Protein AF-A0A256ZH31-F1 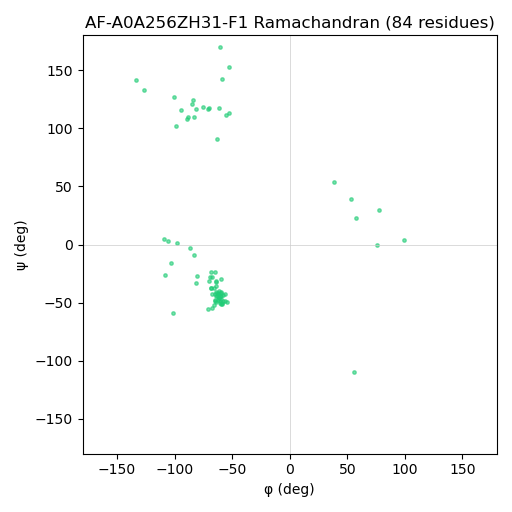(afdb_monomer)

Structure (mmCIF, N/CA/C/O backbone):
data_AF-A0A256ZH31-F1
#
_entry.id   AF-A0A256ZH31-F1
#
loop_
_atom_site.group_PDB
_atom_site.id
_atom_site.type_symbol
_atom_site.label_atom_id
_atom_site.label_alt_id
_atom_site.label_comp_id
_atom_site.label_asym_id
_atom_site.label_entity_id
_atom_site.label_seq_id
_atom_site.pdbx_PDB_ins_code
_atom_site.Cartn_x
_atom_site.Cartn_y
_atom_site.Cartn_z
_atom_site.occupancy
_atom_site.B_iso_or_equiv
_atom_site.auth_seq_id
_atom_site.auth_comp_id
_atom_site.auth_asym_id
_atom_site.auth_atom_id
_atom_site.pdbx_PDB_model_num
ATOM 1 N N . MET A 1 1 ? -5.170 -0.991 1.572 1.00 87.00 1 MET A N 1
ATOM 2 C CA . MET A 1 1 ? -6.650 -1.112 1.641 1.00 87.00 1 MET A CA 1
ATOM 3 C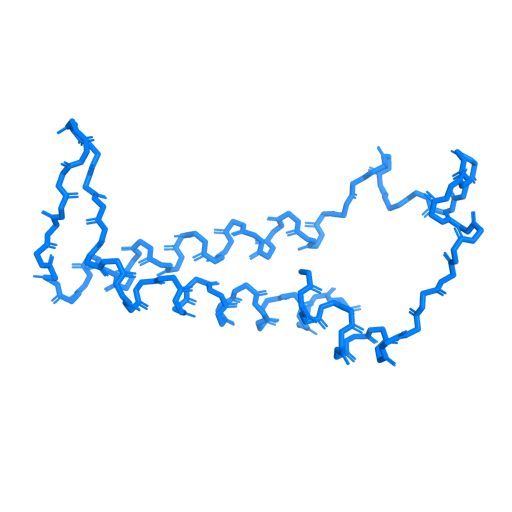 C . MET A 1 1 ? -7.115 -2.564 1.607 1.00 87.00 1 MET A C 1
ATOM 5 O O . MET A 1 1 ? -7.499 -3.061 2.652 1.00 87.00 1 MET A O 1
ATOM 9 N N . VAL A 1 2 ? -7.049 -3.263 0.463 1.00 92.12 2 VAL A N 1
ATOM 10 C CA . VAL A 1 2 ? -7.536 -4.659 0.329 1.00 92.12 2 VAL A CA 1
ATOM 11 C C . VAL A 1 2 ? -6.909 -5.585 1.374 1.00 92.12 2 VAL A C 1
ATOM 13 O O . VAL A 1 2 ? -7.608 -6.286 2.093 1.00 92.12 2 VAL A O 1
ATOM 16 N N . ILE A 1 3 ? -5.586 -5.528 1.487 1.00 93.88 3 ILE A N 1
ATOM 17 C CA . ILE A 1 3 ? -4.797 -6.370 2.388 1.00 93.88 3 ILE A CA 1
ATOM 18 C C . ILE A 1 3 ? -5.057 -6.030 3.856 1.00 93.88 3 ILE A C 1
ATOM 20 O O . ILE A 1 3 ? -5.251 -6.926 4.670 1.00 93.88 3 ILE A O 1
ATOM 24 N N . ASP A 1 4 ? -5.133 -4.737 4.175 1.00 92.31 4 ASP A N 1
ATOM 25 C CA . ASP A 1 4 ? -5.461 -4.267 5.521 1.00 92.31 4 ASP A CA 1
ATOM 26 C C . ASP A 1 4 ? -6.827 -4.800 5.976 1.00 92.31 4 ASP A C 1
ATOM 28 O O . ASP A 1 4 ? -6.947 -5.389 7.044 1.00 92.31 4 ASP A O 1
ATOM 32 N N . HIS A 1 5 ? -7.850 -4.676 5.130 1.00 93.62 5 HIS A N 1
ATOM 33 C CA . HIS A 1 5 ? -9.192 -5.120 5.479 1.00 93.62 5 HIS A CA 1
ATOM 34 C C . HIS A 1 5 ? -9.314 -6.647 5.531 1.00 93.62 5 HIS A C 1
ATOM 36 O O . HIS A 1 5 ? -9.727 -7.199 6.549 1.00 93.62 5 HIS A O 1
ATOM 42 N N . TRP A 1 6 ? -8.960 -7.342 4.449 1.00 95.19 6 TRP A N 1
ATOM 43 C CA . TRP A 1 6 ? -9.248 -8.771 4.309 1.00 95.19 6 TRP A CA 1
ATOM 44 C C . TRP A 1 6 ? -8.252 -9.671 5.034 1.00 95.19 6 TRP A C 1
ATOM 46 O O . TRP A 1 6 ? -8.648 -10.724 5.527 1.00 95.19 6 TRP A O 1
ATOM 56 N N . ILE A 1 7 ? -6.979 -9.273 5.122 1.00 93.56 7 ILE A N 1
ATOM 57 C CA . ILE A 1 7 ? -5.921 -10.117 5.691 1.00 93.56 7 ILE A CA 1
ATOM 58 C C . ILE A 1 7 ? -5.593 -9.679 7.116 1.00 93.56 7 ILE A C 1
ATOM 60 O O . ILE A 1 7 ? -5.761 -10.469 8.044 1.00 93.56 7 ILE A O 1
ATOM 64 N N . PHE A 1 8 ? -5.175 -8.425 7.308 1.00 89.75 8 PHE A N 1
ATOM 65 C CA . PHE A 1 8 ? -4.742 -7.936 8.621 1.00 89.75 8 PHE A CA 1
ATOM 66 C C . PHE A 1 8 ? -5.913 -7.872 9.614 1.00 89.75 8 PHE A C 1
ATOM 68 O O . PHE A 1 8 ? -5.895 -8.526 10.657 1.00 89.75 8 PHE A O 1
ATOM 75 N N . ARG A 1 9 ? -6.992 -7.172 9.249 1.00 90.50 9 ARG A N 1
ATOM 76 C CA . ARG A 1 9 ? -8.201 -7.041 10.080 1.00 90.50 9 ARG A CA 1
ATOM 77 C C . ARG A 1 9 ? -9.169 -8.218 9.957 1.00 90.50 9 ARG A C 1
ATOM 79 O O . ARG A 1 9 ? -10.124 -8.302 10.728 1.00 90.50 9 ARG A O 1
ATOM 86 N N . ARG A 1 10 ? -8.947 -9.134 9.007 1.00 92.94 10 ARG A N 1
ATOM 87 C CA . ARG A 1 10 ? -9.801 -10.315 8.756 1.00 92.94 10 ARG A CA 1
ATOM 88 C C . ARG A 1 10 ? -11.282 -9.961 8.559 1.00 92.94 10 ARG A C 1
ATOM 90 O O . ARG A 1 10 ? -12.166 -10.630 9.089 1.00 92.94 10 ARG A O 1
ATOM 97 N N . GLY A 1 11 ? -11.546 -8.860 7.865 1.00 91.50 11 GLY A N 1
ATOM 98 C CA . GLY A 1 11 ? -12.887 -8.335 7.613 1.00 91.50 11 GLY A CA 1
ATOM 99 C C . GLY A 1 11 ? -13.541 -7.634 8.808 1.00 91.50 11 GLY A C 1
ATOM 100 O O . GLY A 1 11 ? -14.660 -7.144 8.677 1.00 91.50 11 GLY A O 1
ATOM 101 N N . LYS A 1 12 ? -12.881 -7.549 9.971 1.00 91.19 12 LYS A N 1
ATOM 102 C CA . LYS A 1 12 ? -13.438 -6.882 11.153 1.00 91.19 12 LYS A CA 1
ATOM 103 C C . LYS A 1 12 ? -13.165 -5.382 11.099 1.00 91.19 12 LYS A C 1
ATOM 105 O O . LYS A 1 12 ? -12.016 -4.947 11.068 1.00 91.19 12 LYS A O 1
ATOM 110 N N . ILE A 1 13 ? -14.226 -4.588 11.119 1.00 89.50 13 ILE A N 1
ATOM 111 C CA . ILE A 1 13 ? -14.159 -3.132 11.231 1.00 89.50 13 ILE A CA 1
ATOM 112 C C . ILE A 1 13 ? -15.048 -2.719 12.400 1.00 89.50 13 ILE A C 1
ATOM 114 O O . ILE A 1 13 ? -16.192 -3.160 12.484 1.00 89.50 13 ILE A O 1
ATOM 118 N N . ASP A 1 14 ? -14.526 -1.859 13.270 1.00 88.06 14 ASP A N 1
ATOM 119 C CA . ASP A 1 14 ? -15.342 -1.126 14.230 1.00 88.06 14 ASP A CA 1
ATOM 120 C C . ASP A 1 14 ? -15.803 0.181 13.581 1.00 88.06 14 ASP A C 1
ATOM 122 O O . ASP A 1 14 ? -15.002 1.080 13.325 1.00 88.06 14 ASP A O 1
ATOM 126 N N . ILE A 1 15 ? -17.092 0.252 13.254 1.00 88.38 15 ILE A N 1
ATOM 127 C CA . ILE A 1 15 ? -17.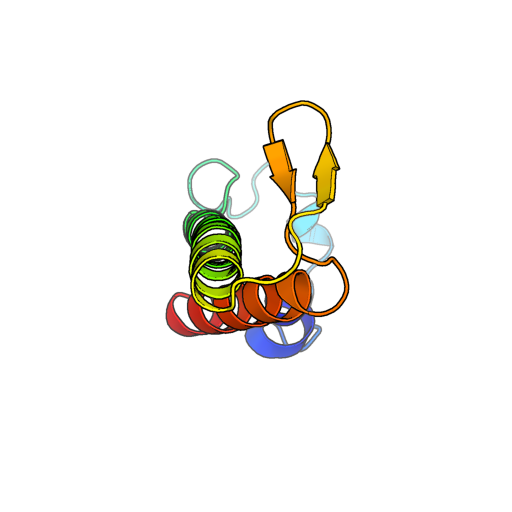676 1.410 12.577 1.00 88.38 15 ILE A CA 1
ATOM 128 C C . ILE A 1 15 ? -17.692 2.617 13.512 1.00 88.38 15 ILE A C 1
ATOM 130 O O . ILE A 1 15 ? -17.432 3.722 13.049 1.00 88.38 15 ILE A O 1
ATOM 134 N N . ALA A 1 16 ? -17.958 2.425 14.807 1.00 87.88 16 ALA A N 1
ATOM 135 C CA . ALA A 1 16 ? -18.032 3.537 15.750 1.00 87.88 16 ALA A CA 1
ATOM 136 C C . ALA A 1 16 ? -16.685 4.268 15.818 1.00 87.88 16 ALA A C 1
ATOM 138 O O . ALA A 1 16 ? -16.639 5.492 15.732 1.00 87.88 16 ALA A O 1
ATOM 139 N N . LEU A 1 17 ? -15.592 3.502 15.834 1.00 84.25 17 LEU A N 1
ATOM 140 C CA . LEU A 1 17 ? -14.230 4.030 15.861 1.00 84.25 17 LEU A CA 1
ATOM 141 C C . LEU A 1 17 ? -13.852 4.834 14.608 1.00 84.25 17 LEU A C 1
ATOM 143 O O . LEU A 1 17 ? -13.057 5.763 14.691 1.00 84.25 17 LEU A O 1
ATOM 147 N N . LEU A 1 18 ? -14.396 4.480 13.438 1.00 84.44 18 LEU A N 1
ATOM 148 C CA . LEU A 1 18 ? -14.113 5.196 12.186 1.00 84.44 18 LEU A CA 1
ATOM 149 C C . LEU A 1 18 ? -14.698 6.612 12.162 1.00 84.44 18 LEU A C 1
ATOM 151 O O . LEU A 1 18 ? -14.218 7.450 11.399 1.00 84.44 18 LEU A O 1
ATOM 155 N N . TYR A 1 19 ? -15.733 6.860 12.963 1.00 87.12 19 TYR A N 1
ATOM 156 C CA . TYR A 1 19 ? -16.416 8.148 13.055 1.00 87.12 19 TYR A CA 1
ATOM 157 C C . TYR A 1 19 ? -16.138 8.875 14.374 1.00 87.12 19 TYR A C 1
ATOM 159 O O . TYR A 1 19 ? -16.720 9.932 14.608 1.00 87.12 19 TYR A O 1
ATOM 167 N N . ASP A 1 20 ? -15.259 8.333 15.218 1.00 84.94 20 ASP A N 1
ATOM 168 C CA . ASP A 1 20 ? -14.890 8.942 16.488 1.00 84.94 20 ASP A CA 1
ATOM 169 C C . ASP A 1 20 ? -13.709 9.914 16.295 1.00 84.94 20 ASP A C 1
ATOM 171 O O . ASP A 1 20 ? -12.585 9.471 16.033 1.00 84.94 20 ASP A O 1
ATOM 175 N N . PRO A 1 21 ? -13.920 11.239 16.419 1.00 81.44 21 PRO A N 1
ATOM 176 C CA . PRO A 1 21 ? -12.838 12.214 16.310 1.00 81.44 21 PRO A CA 1
ATOM 177 C C . PRO A 1 21 ? -11.800 12.081 17.438 1.00 81.44 21 PRO A C 1
ATOM 179 O O . PRO A 1 21 ? -10.648 12.476 17.236 1.00 81.44 21 PRO A O 1
ATOM 182 N N . GLU A 1 22 ? -12.179 11.509 18.585 1.00 80.12 22 GLU A N 1
ATOM 183 C CA . GLU A 1 22 ? -11.312 11.264 19.747 1.00 80.12 22 GLU A CA 1
ATOM 184 C C . GLU A 1 22 ? -10.780 9.821 19.798 1.00 80.12 22 GLU A C 1
ATOM 186 O O . GLU A 1 22 ? -10.025 9.464 20.707 1.00 80.12 22 GLU A O 1
ATOM 191 N N . GLY A 1 23 ? -11.132 8.995 18.806 1.00 71.44 23 GLY A N 1
ATOM 192 C CA . GLY A 1 23 ? -10.685 7.613 18.699 1.00 71.44 23 GLY A CA 1
ATOM 193 C C . GLY A 1 23 ? -9.156 7.490 18.595 1.00 71.44 23 GLY A C 1
ATOM 194 O O . GLY A 1 23 ? -8.449 8.481 18.398 1.00 71.44 23 GLY A O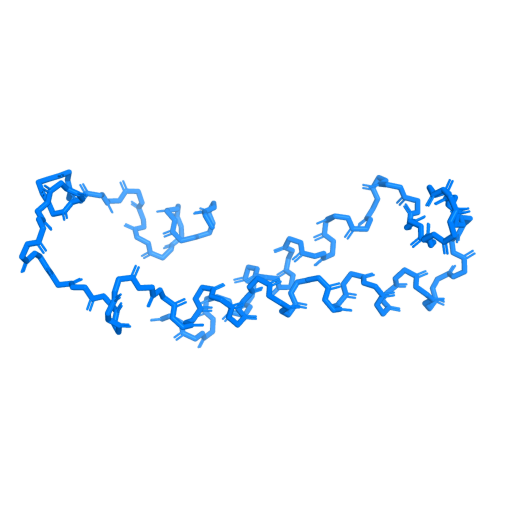 1
ATOM 195 N N . PRO A 1 24 ? -8.598 6.270 18.701 1.00 69.19 24 PRO A N 1
ATOM 196 C CA . PRO A 1 24 ? -7.166 6.017 18.616 1.00 69.19 24 PRO A CA 1
ATOM 197 C C . PRO A 1 24 ? -6.645 6.408 17.228 1.00 69.19 24 PRO A C 1
ATOM 199 O O . PRO A 1 24 ? -6.628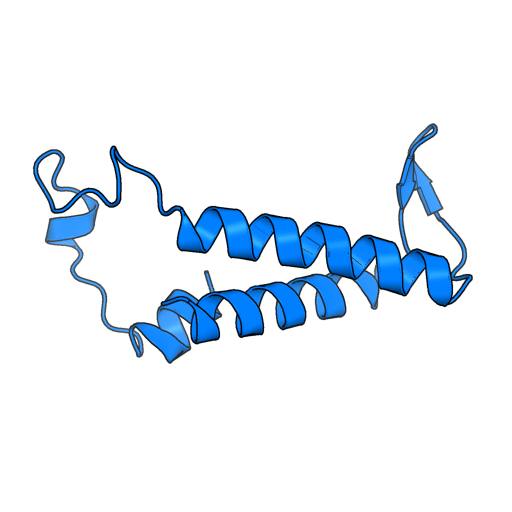 5.617 16.282 1.00 69.19 24 PRO A O 1
ATOM 202 N N . GLN A 1 25 ? -6.213 7.659 17.108 1.00 65.12 25 GLN A N 1
ATOM 203 C CA . GLN A 1 25 ? -5.594 8.176 15.907 1.00 65.12 25 GLN A CA 1
ATOM 204 C C . GLN A 1 25 ? -4.174 7.625 15.828 1.00 65.12 25 GLN A C 1
ATOM 206 O O . GLN A 1 25 ? -3.331 7.897 16.684 1.00 65.12 25 GLN A O 1
ATOM 211 N N . VAL A 1 26 ? -3.885 6.861 14.776 1.00 63.94 26 VAL A N 1
ATOM 212 C CA . VAL A 1 26 ? -2.499 6.524 14.444 1.00 63.94 26 VAL A CA 1
ATOM 213 C C . VAL A 1 26 ? -1.788 7.851 14.157 1.00 63.94 26 VAL A C 1
ATOM 215 O O . VAL A 1 26 ? -2.229 8.602 13.293 1.00 63.94 26 VAL A O 1
ATOM 218 N N . SER A 1 27 ? -0.774 8.186 14.960 1.00 61.50 27 SER A N 1
ATOM 219 C CA . SER A 1 27 ? 0.157 9.313 14.773 1.00 61.50 27 SER A CA 1
ATOM 220 C C . SER A 1 27 ? -0.453 10.622 14.234 1.00 61.50 27 SER A C 1
ATOM 222 O O . SER A 1 27 ? 0.033 11.157 13.246 1.00 61.50 27 SER A O 1
ATOM 224 N N . GLY A 1 28 ? -1.497 11.170 14.867 1.00 69.50 28 GLY A N 1
ATOM 225 C CA . GLY A 1 28 ? -2.096 12.444 14.427 1.00 69.50 28 GLY A CA 1
ATOM 226 C C . GLY A 1 28 ? -3.000 12.327 13.193 1.00 69.50 28 GLY A C 1
ATOM 227 O O . GLY A 1 28 ? -3.088 13.259 12.397 1.00 69.50 28 GLY A O 1
ATOM 228 N N . GLY A 1 29 ? -3.644 11.170 13.020 1.00 76.25 29 GLY A N 1
ATOM 229 C CA . GLY A 1 29 ? -4.680 10.935 12.012 1.00 76.25 29 GLY A CA 1
ATOM 230 C C . GLY A 1 29 ? -4.189 10.221 10.753 1.00 76.25 29 GLY A C 1
ATOM 231 O O . GLY A 1 29 ? -4.970 10.023 9.824 1.00 76.25 29 GLY A O 1
ATOM 232 N N . PHE A 1 30 ? -2.921 9.800 10.704 1.00 79.94 30 PHE A N 1
ATOM 233 C CA . PHE A 1 30 ? -2.364 9.079 9.564 1.00 79.94 30 PHE A CA 1
ATOM 234 C C . PHE A 1 30 ? -1.558 7.847 9.975 1.00 79.94 30 PHE A C 1
ATOM 236 O O . PHE A 1 30 ? -0.785 7.834 10.931 1.00 79.94 30 PHE A O 1
ATOM 243 N N . SER A 1 31 ? -1.694 6.787 9.181 1.00 86.44 31 SER A N 1
ATOM 244 C CA . SER A 1 31 ? -0.875 5.591 9.344 1.00 86.44 31 SER A CA 1
ATOM 245 C C . SER A 1 31 ? 0.469 5.773 8.646 1.00 86.44 31 SER A C 1
ATOM 247 O O . SER A 1 31 ? 0.539 5.748 7.416 1.00 86.44 31 SER A O 1
ATOM 249 N N . VAL A 1 32 ? 1.545 5.905 9.431 1.00 90.00 32 VAL A N 1
ATOM 250 C CA . VAL A 1 32 ? 2.929 5.901 8.918 1.00 90.00 32 VAL A CA 1
ATOM 251 C C . VAL A 1 32 ? 3.204 4.616 8.135 1.00 90.00 32 VAL A C 1
ATOM 253 O O . VAL A 1 32 ? 3.760 4.668 7.042 1.00 90.00 32 VAL A O 1
ATOM 256 N N . ILE A 1 33 ? 2.752 3.470 8.653 1.00 91.50 33 ILE A N 1
ATOM 257 C CA . ILE A 1 33 ? 2.907 2.164 8.000 1.00 91.50 33 ILE A CA 1
ATOM 258 C C . ILE A 1 33 ? 2.193 2.150 6.646 1.00 91.50 33 ILE A C 1
ATOM 260 O O . ILE A 1 33 ? 2.774 1.736 5.641 1.00 91.50 33 ILE A O 1
ATOM 264 N N . GLY A 1 34 ? 0.957 2.657 6.595 1.00 91.06 34 GLY A N 1
ATOM 265 C CA . GLY A 1 34 ? 0.201 2.769 5.350 1.00 91.06 34 GLY A CA 1
ATOM 266 C C . GLY A 1 34 ? 0.899 3.673 4.332 1.00 91.06 34 GLY A C 1
ATOM 267 O O . GLY A 1 34 ? 0.968 3.329 3.153 1.00 91.06 34 GLY A O 1
ATOM 268 N N . LEU A 1 35 ? 1.478 4.785 4.792 1.00 92.75 35 LEU A N 1
ATOM 269 C CA . LEU A 1 35 ? 2.215 5.722 3.948 1.00 92.75 35 LEU A CA 1
ATOM 270 C C . LEU A 1 35 ? 3.480 5.082 3.353 1.00 92.75 35 LEU A C 1
ATOM 272 O O . LEU A 1 35 ? 3.698 5.139 2.144 1.00 92.75 35 LEU A O 1
ATOM 276 N N . VAL A 1 36 ? 4.289 4.426 4.190 1.00 95.12 36 VAL A N 1
ATOM 277 C CA . VAL A 1 36 ? 5.504 3.716 3.759 1.00 95.12 36 VAL A CA 1
ATOM 278 C C . VAL A 1 36 ? 5.155 2.613 2.761 1.00 95.12 36 VAL A C 1
ATOM 280 O O . VAL A 1 36 ? 5.787 2.505 1.712 1.00 95.12 36 VAL A O 1
ATOM 283 N N . SER A 1 37 ? 4.106 1.840 3.042 1.00 96.19 37 SER A N 1
ATOM 284 C CA . SER A 1 37 ? 3.642 0.760 2.165 1.00 96.19 37 SER A CA 1
ATOM 285 C C . SER A 1 37 ? 3.149 1.280 0.815 1.00 96.19 37 SER A C 1
ATOM 287 O O . SER A 1 37 ? 3.357 0.636 -0.214 1.00 96.19 37 SER A O 1
ATOM 289 N N . PHE A 1 38 ? 2.507 2.448 0.790 1.00 94.06 38 PHE A N 1
ATOM 290 C CA . PHE A 1 38 ? 2.075 3.101 -0.443 1.00 94.06 38 PHE A CA 1
ATOM 291 C C . PHE A 1 38 ? 3.271 3.533 -1.302 1.00 94.06 38 PHE A C 1
ATOM 293 O O . PHE A 1 38 ? 3.361 3.152 -2.470 1.00 94.06 38 PHE A O 1
ATOM 300 N N . PHE A 1 39 ? 4.229 4.259 -0.717 1.00 95.44 39 PHE A N 1
ATOM 301 C CA . PHE A 1 39 ? 5.410 4.719 -1.452 1.00 95.44 39 PHE A CA 1
ATOM 302 C C . PHE A 1 39 ? 6.309 3.570 -1.913 1.00 95.44 39 PHE A C 1
ATOM 304 O O . PHE A 1 39 ? 6.819 3.617 -3.031 1.00 95.44 39 PHE A O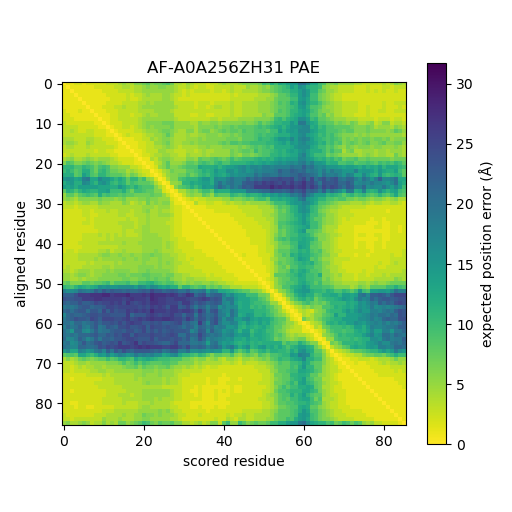 1
ATOM 311 N N . ALA A 1 40 ? 6.461 2.516 -1.108 1.00 95.69 40 ALA A N 1
ATOM 312 C CA . ALA A 1 40 ? 7.206 1.326 -1.509 1.00 95.69 40 ALA A CA 1
ATOM 313 C C . ALA A 1 40 ? 6.600 0.664 -2.759 1.00 95.69 40 ALA A C 1
ATOM 315 O O . ALA A 1 40 ? 7.342 0.270 -3.658 1.00 95.69 40 ALA A O 1
ATOM 316 N N . GLY A 1 41 ? 5.266 0.598 -2.843 1.00 93.69 41 GLY A N 1
ATOM 317 C CA . GLY A 1 41 ? 4.557 0.110 -4.027 1.00 93.69 41 GLY A CA 1
ATOM 318 C C . GLY A 1 41 ? 4.880 0.928 -5.278 1.00 93.69 41 GLY A C 1
ATOM 319 O O . GLY A 1 41 ?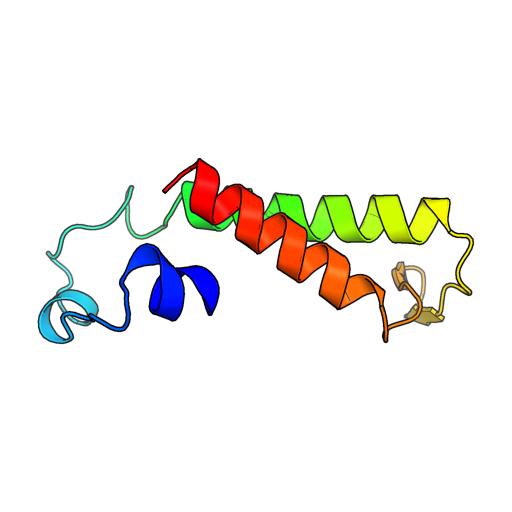 5.308 0.357 -6.278 1.00 93.69 41 GLY A O 1
ATOM 320 N N . ILE A 1 42 ? 4.760 2.259 -5.199 1.00 91.06 42 ILE A N 1
ATOM 321 C CA . ILE A 1 42 ? 5.055 3.166 -6.324 1.00 91.06 42 ILE A CA 1
ATOM 322 C C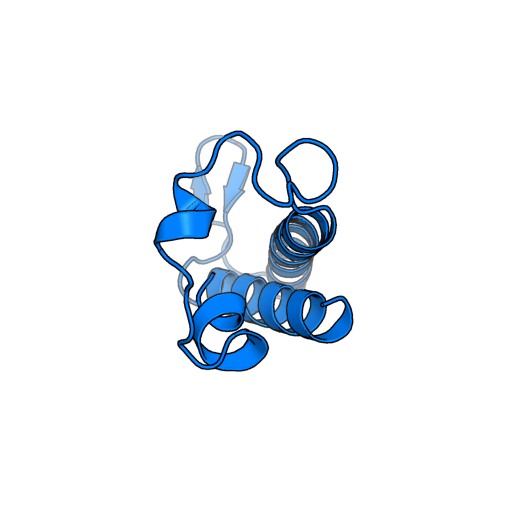 . ILE A 1 42 ? 6.512 3.033 -6.773 1.00 91.06 42 ILE A C 1
ATOM 324 O O . ILE A 1 42 ? 6.790 2.858 -7.957 1.00 91.06 42 ILE A O 1
ATOM 328 N N . ILE A 1 43 ? 7.459 3.106 -5.835 1.00 91.31 43 ILE A N 1
ATOM 329 C CA . ILE A 1 43 ? 8.890 3.039 -6.158 1.00 91.31 43 ILE A CA 1
ATOM 330 C C . ILE A 1 43 ? 9.221 1.689 -6.803 1.00 91.31 43 ILE A C 1
ATOM 332 O O . ILE A 1 43 ? 9.898 1.638 -7.831 1.00 91.31 43 ILE A O 1
ATOM 336 N N . GLY A 1 44 ? 8.713 0.598 -6.229 1.00 89.81 44 GLY A N 1
ATOM 337 C CA . GLY A 1 44 ? 8.917 -0.747 -6.751 1.00 89.81 44 GLY A CA 1
ATOM 338 C C . GLY A 1 44 ? 8.331 -0.945 -8.150 1.00 89.81 44 GLY A C 1
ATOM 339 O O . GLY A 1 44 ? 8.997 -1.508 -9.020 1.00 89.81 44 GLY A O 1
ATOM 340 N N . GLU A 1 45 ? 7.126 -0.425 -8.392 1.00 87.81 45 GLU A N 1
ATOM 341 C CA . GLU A 1 45 ? 6.493 -0.416 -9.713 1.00 87.81 45 GLU A CA 1
ATOM 342 C C . GLU A 1 45 ? 7.376 0.277 -10.758 1.00 87.81 45 GLU A C 1
ATOM 344 O O . GLU A 1 45 ? 7.626 -0.294 -11.826 1.00 87.81 45 GLU A O 1
ATOM 349 N N . TYR A 1 46 ? 7.896 1.467 -10.448 1.00 83.38 46 TYR A N 1
ATOM 350 C CA . TYR A 1 46 ? 8.767 2.215 -11.357 1.00 83.38 46 TYR A CA 1
ATOM 351 C C . TYR A 1 46 ? 10.079 1.479 -11.647 1.00 83.38 46 TYR A C 1
ATOM 353 O O . TYR A 1 46 ? 10.481 1.390 -12.809 1.00 83.38 46 TYR A O 1
ATOM 361 N N . ILE A 1 47 ? 10.728 0.910 -10.624 1.00 86.12 47 ILE A N 1
ATOM 362 C CA . ILE A 1 47 ? 11.981 0.153 -10.789 1.00 86.12 47 ILE A CA 1
ATOM 363 C C . ILE A 1 47 ? 11.766 -1.054 -11.707 1.00 86.12 47 ILE A C 1
ATOM 365 O O . ILE A 1 47 ? 12.527 -1.260 -12.657 1.00 86.12 47 ILE A O 1
ATOM 369 N N . ILE A 1 48 ? 10.717 -1.844 -11.457 1.00 84.38 48 ILE A N 1
ATOM 370 C CA . ILE A 1 48 ? 10.431 -3.048 -12.248 1.00 84.38 48 ILE A CA 1
ATOM 371 C C . ILE A 1 48 ? 10.103 -2.664 -13.690 1.00 84.38 48 ILE A C 1
ATOM 373 O O . ILE A 1 48 ? 10.639 -3.260 -14.627 1.00 84.38 48 ILE A O 1
ATOM 377 N N . SER A 1 49 ? 9.284 -1.634 -13.872 1.00 76.69 49 SER A N 1
ATOM 378 C CA . SER A 1 49 ? 8.890 -1.148 -15.193 1.00 76.69 49 SER A CA 1
ATOM 379 C C . SER A 1 49 ? 10.076 -0.623 -16.002 1.00 76.69 49 SER A C 1
ATOM 381 O O . SER A 1 49 ? 10.200 -0.952 -17.182 1.00 76.69 49 SER A O 1
ATOM 383 N N . ALA A 1 50 ? 10.990 0.116 -15.366 1.00 77.69 50 ALA A N 1
ATOM 384 C CA . ALA A 1 50 ? 12.227 0.575 -15.993 1.00 77.69 50 ALA A CA 1
ATOM 385 C C . ALA A 1 50 ? 13.146 -0.598 -16.382 1.00 77.69 50 ALA A C 1
ATOM 387 O O . ALA A 1 50 ? 13.709 -0.601 -17.474 1.00 77.69 50 ALA A O 1
ATOM 388 N N . SER A 1 51 ? 13.259 -1.622 -15.527 1.00 78.38 51 SER A N 1
ATOM 389 C CA . SER A 1 51 ? 14.134 -2.781 -15.775 1.00 78.38 51 SER A CA 1
ATOM 390 C C . SER A 1 51 ? 13.667 -3.689 -16.918 1.00 78.38 51 SER A C 1
ATOM 392 O O . SER A 1 51 ? 14.486 -4.341 -17.560 1.00 78.38 51 SER A O 1
ATOM 394 N N . ARG 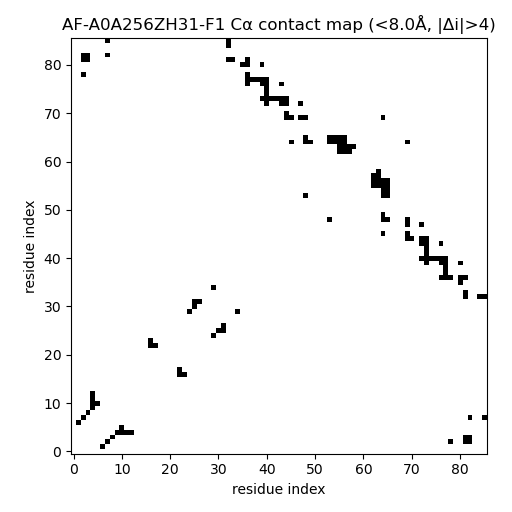A 1 52 ? 12.355 -3.742 -17.186 1.00 70.50 52 ARG A N 1
ATOM 395 C CA . ARG A 1 52 ? 11.772 -4.620 -18.213 1.00 70.50 52 ARG A CA 1
ATOM 396 C C . ARG A 1 52 ? 11.746 -4.009 -19.613 1.00 70.50 52 ARG A C 1
ATOM 398 O O . ARG A 1 52 ? 11.314 -4.688 -20.539 1.00 70.50 52 ARG A O 1
ATOM 405 N N . GLY A 1 53 ? 12.178 -2.755 -19.776 1.00 57.19 53 GLY A N 1
ATOM 406 C CA . GLY A 1 53 ? 12.179 -2.075 -21.076 1.00 57.19 53 GLY A CA 1
ATOM 407 C C . GLY A 1 53 ? 10.795 -2.008 -21.729 1.00 57.19 53 GLY A C 1
ATOM 408 O O . GLY A 1 53 ? 10.700 -1.922 -22.951 1.00 57.19 53 GLY A O 1
ATOM 409 N N . ALA A 1 54 ? 9.725 -2.106 -20.928 1.00 56.88 54 ALA A N 1
ATOM 410 C CA . ALA A 1 54 ? 8.358 -2.088 -21.426 1.00 56.88 54 ALA A CA 1
ATOM 411 C C . ALA A 1 54 ? 8.109 -0.775 -22.185 1.00 56.88 54 ALA A C 1
ATOM 413 O O . ALA A 1 54 ? 8.624 0.261 -21.750 1.00 56.88 54 ALA A O 1
ATOM 414 N N . PRO A 1 55 ? 7.343 -0.792 -23.295 1.00 52.78 55 PRO A N 1
ATOM 415 C CA . PRO A 1 55 ? 7.043 0.422 -24.040 1.00 52.78 55 PRO A CA 1
ATOM 416 C C . PRO A 1 55 ? 6.425 1.436 -23.079 1.00 52.78 55 PRO A C 1
ATOM 418 O O . PRO A 1 55 ? 5.336 1.224 -22.543 1.00 52.78 55 PRO A O 1
ATOM 421 N N . GLN A 1 56 ? 7.177 2.501 -22.808 1.00 56.09 56 GLN A N 1
ATOM 422 C CA . GLN A 1 56 ? 6.721 3.590 -21.965 1.00 56.09 56 GLN A CA 1
ATOM 423 C C . GLN A 1 56 ? 5.636 4.322 -22.746 1.00 56.09 56 GLN A C 1
ATOM 425 O O . GLN A 1 56 ? 5.883 4.849 -23.832 1.00 56.09 56 GLN A O 1
ATOM 430 N N . VAL A 1 57 ? 4.421 4.321 -22.211 1.00 57.00 57 VAL A N 1
ATOM 431 C CA . VAL A 1 57 ? 3.365 5.193 -22.709 1.00 57.00 57 VAL A CA 1
ATOM 432 C C . VAL A 1 57 ? 3.614 6.542 -22.058 1.00 57.00 57 VAL A C 1
ATOM 434 O O . VAL A 1 57 ? 3.598 6.667 -20.838 1.00 57.00 57 VAL A O 1
ATOM 437 N N . TYR A 1 58 ? 3.913 7.560 -22.851 1.00 57.22 58 TYR A N 1
ATOM 438 C CA . TYR A 1 58 ? 4.170 8.888 -22.310 1.00 57.22 58 TYR A CA 1
ATOM 439 C C . TYR A 1 58 ? 2.849 9.630 -22.097 1.00 57.22 58 TYR A C 1
ATOM 441 O O . TYR A 1 58 ? 2.078 9.816 -23.038 1.00 57.22 58 TYR A O 1
ATOM 449 N N . PHE A 1 59 ? 2.609 10.100 -20.871 1.00 54.78 59 PHE A N 1
ATOM 450 C CA . PHE A 1 59 ? 1.648 11.172 -20.603 1.00 54.78 59 PHE A CA 1
ATOM 451 C C . PHE A 1 59 ? 2.439 12.478 -20.468 1.00 54.78 59 PHE A C 1
ATOM 453 O O . PHE A 1 59 ? 3.089 12.727 -19.451 1.00 54.78 59 PHE A O 1
ATOM 460 N N . ASN A 1 60 ? 2.422 13.307 -21.517 1.00 64.00 60 ASN A N 1
ATOM 461 C CA . ASN A 1 60 ? 3.337 14.443 -21.688 1.00 64.00 60 ASN A CA 1
ATOM 462 C C . ASN A 1 60 ? 4.815 14.003 -21.620 1.00 64.00 60 ASN A C 1
ATOM 464 O O . ASN A 1 60 ? 5.297 13.335 -22.526 1.00 64.00 60 ASN A O 1
ATOM 468 N N . PHE A 1 61 ? 5.530 14.373 -20.555 1.00 63.59 61 PHE A N 1
ATOM 469 C CA . PHE A 1 61 ? 6.944 14.054 -20.317 1.00 63.59 61 PHE A CA 1
ATOM 470 C C . PHE A 1 61 ? 7.140 12.980 -19.237 1.00 63.59 61 PHE A C 1
ATOM 472 O O . PHE A 1 61 ? 8.275 12.663 -18.884 1.00 63.59 61 PHE A O 1
ATOM 479 N N . ILE A 1 62 ? 6.050 12.433 -18.692 1.00 56.31 62 ILE A N 1
ATOM 480 C CA . ILE A 1 62 ? 6.097 11.423 -17.636 1.00 56.31 62 ILE A CA 1
ATOM 481 C C . ILE A 1 62 ? 6.019 10.040 -18.296 1.00 56.31 62 ILE A C 1
ATOM 483 O O . ILE A 1 62 ? 5.000 9.732 -18.926 1.00 56.31 62 ILE A O 1
ATOM 487 N N . PRO A 1 63 ? 7.068 9.205 -18.187 1.00 57.81 63 PRO A N 1
ATOM 488 C CA . PRO A 1 63 ? 7.021 7.840 -18.684 1.00 57.81 63 PRO A CA 1
ATOM 489 C C . PRO A 1 63 ? 6.092 7.005 -17.799 1.00 57.81 63 PRO A C 1
ATOM 491 O O . PRO A 1 63 ? 6.371 6.809 -16.616 1.00 57.81 63 PRO A O 1
ATOM 494 N N . VAL A 1 64 ? 4.993 6.506 -18.368 1.00 60.34 64 VAL A N 1
ATOM 495 C CA . VAL A 1 64 ? 4.067 5.596 -17.688 1.00 60.34 64 VAL A CA 1
ATOM 496 C C . VAL A 1 64 ? 4.357 4.168 -18.162 1.00 60.34 64 VAL A C 1
ATOM 498 O O . VAL A 1 64 ? 4.406 3.919 -19.371 1.00 60.34 64 VAL A O 1
ATOM 501 N N . PRO A 1 65 ? 4.586 3.216 -17.246 1.00 58.53 65 PRO A N 1
ATOM 502 C CA . PRO A 1 65 ? 4.741 1.808 -17.594 1.00 58.53 65 PRO A CA 1
ATOM 503 C C . PRO A 1 65 ? 3.575 1.278 -18.436 1.00 58.53 65 PRO A C 1
ATOM 505 O O . PRO A 1 65 ? 2.445 1.743 -18.284 1.00 58.53 65 PRO A O 1
ATOM 508 N N . SER A 1 66 ? 3.808 0.258 -19.270 1.00 60.06 66 SER A N 1
ATOM 509 C CA . SER A 1 66 ? 2.716 -0.478 -19.919 1.00 60.06 66 SER A CA 1
ATOM 510 C C . SER A 1 66 ? 1.721 -0.953 -18.850 1.00 60.06 66 SER A C 1
ATOM 512 O O . SER A 1 66 ? 2.065 -1.772 -17.990 1.00 60.06 66 SER A O 1
ATOM 514 N N . ILE A 1 67 ? 0.515 -0.384 -18.897 1.00 58.47 67 ILE A N 1
ATOM 515 C CA . ILE A 1 67 ? -0.410 -0.287 -17.761 1.00 58.47 67 ILE A CA 1
ATOM 516 C C . ILE A 1 67 ? -0.807 -1.645 -17.195 1.00 58.47 67 ILE A C 1
ATOM 518 O O . ILE A 1 67 ? -1.046 -1.729 -16.003 1.00 58.47 67 ILE A O 1
ATOM 522 N N . GLU A 1 68 ? -0.853 -2.714 -17.991 1.00 61.38 68 GLU A N 1
ATOM 523 C CA . GLU A 1 68 ? -1.499 -3.953 -17.547 1.00 61.38 68 GLU A CA 1
ATOM 524 C C . GLU A 1 68 ? -0.752 -4.702 -16.438 1.00 61.38 68 GLU A C 1
ATOM 526 O O . GLU A 1 68 ? -1.411 -5.325 -15.615 1.00 61.38 68 GLU A O 1
ATOM 531 N N . LEU A 1 69 ? 0.585 -4.636 -16.365 1.00 65.94 69 LEU A N 1
ATOM 532 C CA . LEU A 1 69 ? 1.375 -5.410 -15.387 1.00 65.94 69 LEU A CA 1
ATOM 533 C C . LEU A 1 69 ? 1.995 -4.577 -14.259 1.00 65.94 69 LEU A C 1
ATOM 535 O O . LEU A 1 69 ? 2.229 -5.102 -13.171 1.00 65.94 69 LEU A O 1
ATOM 539 N N . ALA A 1 70 ? 2.242 -3.289 -14.497 1.00 72.94 70 ALA A N 1
ATOM 540 C CA . ALA A 1 70 ? 2.943 -2.409 -13.563 1.00 72.94 70 ALA A CA 1
ATOM 541 C C . ALA A 1 70 ? 2.201 -2.254 -12.227 1.00 72.94 70 ALA A C 1
ATOM 543 O O . ALA A 1 70 ? 2.779 -2.459 -11.156 1.00 72.94 70 ALA A O 1
ATOM 544 N N . TRP A 1 71 ? 0.889 -2.033 -12.303 1.00 77.88 71 TRP A N 1
ATOM 545 C CA . TRP A 1 71 ? 0.046 -1.871 -11.123 1.00 77.88 71 TRP A CA 1
ATOM 546 C C . TRP A 1 71 ? -0.013 -3.132 -10.250 1.00 77.88 71 TRP A C 1
ATOM 548 O O . TRP A 1 71 ? -0.122 -3.017 -9.030 1.00 77.88 71 TRP A O 1
ATOM 558 N N . TYR A 1 72 ? 0.099 -4.338 -10.831 1.00 86.25 72 TYR A N 1
ATOM 559 C CA . TYR A 1 72 ? 0.148 -5.576 -10.047 1.00 86.25 72 TYR A CA 1
ATOM 560 C C . TYR A 1 72 ? 1.413 -5.622 -9.191 1.00 86.25 72 TYR A C 1
ATOM 562 O O . TYR A 1 72 ? 1.342 -5.979 -8.016 1.00 86.25 72 TYR A O 1
ATOM 570 N N . TYR A 1 73 ? 2.566 -5.232 -9.742 1.00 86.88 73 TYR A N 1
ATOM 571 C CA . TYR A 1 73 ? 3.806 -5.181 -8.968 1.00 86.88 73 TYR A CA 1
ATOM 572 C C . TYR A 1 73 ? 3.699 -4.178 -7.822 1.00 86.88 73 TYR A C 1
ATOM 574 O O . TYR A 1 73 ? 3.992 -4.535 -6.681 1.00 86.88 73 TYR A O 1
ATOM 582 N N . GLY A 1 74 ? 3.207 -2.967 -8.100 1.00 91.06 74 GLY A N 1
ATOM 583 C CA . GLY A 1 74 ? 2.981 -1.958 -7.066 1.00 91.06 74 GLY A CA 1
ATOM 584 C C . GLY A 1 74 ? 2.029 -2.451 -5.974 1.00 91.06 74 GLY A C 1
ATOM 585 O O . GLY A 1 74 ? 2.323 -2.317 -4.783 1.00 91.06 74 GLY A O 1
ATOM 586 N N . PHE A 1 75 ? 0.937 -3.113 -6.367 1.00 92.62 75 PHE A N 1
ATOM 587 C CA . PHE A 1 75 ? -0.020 -3.718 -5.443 1.00 92.62 75 PHE A CA 1
ATOM 588 C C . PHE A 1 75 ? 0.628 -4.776 -4.543 1.00 92.62 75 PHE A C 1
ATOM 590 O O . PHE A 1 75 ? 0.483 -4.698 -3.323 1.00 92.62 75 PHE A O 1
ATOM 597 N N . PHE A 1 76 ? 1.356 -5.747 -5.105 1.00 94.31 76 PHE A N 1
ATOM 598 C CA . PHE A 1 76 ? 1.968 -6.823 -4.318 1.00 94.31 76 PHE A CA 1
ATOM 599 C C . PHE A 1 76 ? 3.099 -6.322 -3.417 1.00 94.31 76 PHE A C 1
ATOM 601 O O . PHE A 1 76 ? 3.215 -6.776 -2.280 1.00 94.31 76 PHE A O 1
ATOM 608 N N . ILE A 1 77 ? 3.901 -5.362 -3.875 1.00 94.88 77 ILE A N 1
ATOM 609 C CA . ILE A 1 77 ? 4.954 -4.759 -3.049 1.00 94.88 77 ILE A CA 1
ATOM 610 C C . ILE A 1 77 ? 4.325 -4.010 -1.875 1.00 94.88 77 ILE A C 1
ATOM 612 O O . ILE A 1 77 ? 4.703 -4.240 -0.727 1.00 94.88 77 ILE A O 1
ATOM 616 N N . SER A 1 78 ? 3.310 -3.184 -2.141 1.00 96.38 78 SER A N 1
ATOM 617 C CA . SER A 1 78 ? 2.573 -2.477 -1.091 1.00 96.38 78 SER A CA 1
ATOM 618 C C . SER A 1 78 ? 1.923 -3.447 -0.099 1.00 96.38 78 SER A C 1
ATOM 620 O O . SER A 1 78 ? 2.002 -3.245 1.112 1.00 96.38 78 SER A O 1
ATOM 622 N N . ALA A 1 79 ? 1.341 -4.541 -0.599 1.00 95.75 79 ALA A N 1
ATOM 623 C CA . ALA A 1 79 ? 0.739 -5.598 0.206 1.00 95.75 79 ALA A CA 1
ATOM 624 C C . ALA A 1 79 ? 1.735 -6.249 1.172 1.00 95.75 79 ALA A C 1
ATOM 626 O O . ALA A 1 79 ? 1.446 -6.369 2.363 1.00 95.75 79 ALA A O 1
ATOM 627 N N . ILE A 1 80 ? 2.894 -6.666 0.658 1.00 96.06 80 ILE A N 1
ATOM 628 C CA . ILE A 1 80 ? 3.935 -7.333 1.443 1.00 96.06 80 ILE A CA 1
ATOM 629 C C . ILE A 1 80 ? 4.474 -6.375 2.504 1.00 96.06 80 ILE A C 1
ATOM 631 O O . ILE A 1 80 ? 4.517 -6.736 3.678 1.00 96.06 80 ILE A O 1
ATOM 635 N N . VAL A 1 81 ? 4.828 -5.145 2.122 1.00 96.81 81 VAL A N 1
ATOM 636 C CA . VAL A 1 81 ? 5.365 -4.151 3.063 1.00 96.81 81 VAL A CA 1
ATOM 637 C C . VAL A 1 81 ? 4.358 -3.853 4.173 1.00 96.81 81 VAL A C 1
ATOM 639 O O . VAL A 1 81 ? 4.731 -3.886 5.344 1.00 96.81 81 VAL A O 1
ATOM 642 N N . HIS A 1 82 ? 3.077 -3.675 3.834 1.00 95.44 82 HIS A N 1
ATOM 643 C CA . HIS A 1 82 ? 2.024 -3.432 4.824 1.00 95.44 82 HIS A CA 1
ATOM 644 C C . HIS A 1 82 ? 1.902 -4.584 5.818 1.00 95.44 82 HIS A C 1
ATOM 646 O O . HIS A 1 82 ? 1.872 -4.340 7.017 1.00 95.44 82 HIS A O 1
ATOM 652 N N . LEU A 1 83 ? 1.885 -5.834 5.345 1.00 94.25 83 LEU A N 1
ATOM 653 C CA . LEU A 1 83 ? 1.799 -7.013 6.218 1.00 94.25 83 LEU A CA 1
ATOM 654 C C . LEU A 1 83 ? 3.041 -7.233 7.079 1.00 94.25 83 LEU A C 1
ATOM 656 O O . LEU A 1 83 ? 2.940 -7.848 8.132 1.00 94.25 83 LEU A O 1
ATOM 660 N N . THR A 1 84 ? 4.207 -6.785 6.621 1.00 94.69 84 THR A N 1
ATOM 661 C CA . THR A 1 84 ? 5.459 -6.973 7.366 1.00 94.69 84 THR A CA 1
ATOM 662 C C . THR A 1 84 ? 5.608 -5.932 8.477 1.00 94.69 84 THR A C 1
ATOM 664 O O . THR A 1 84 ? 6.289 -6.183 9.466 1.00 94.69 84 THR A O 1
ATOM 667 N N . LEU A 1 85 ? 4.997 -4.756 8.298 1.00 92.75 85 LEU A N 1
ATOM 668 C CA . LEU A 1 85 ? 5.118 -3.614 9.206 1.00 92.75 85 LEU A CA 1
ATOM 669 C C . LEU A 1 85 ? 3.897 -3.397 10.118 1.00 92.75 85 LEU A C 1
ATOM 671 O O . LEU A 1 85 ? 4.016 -2.621 11.065 1.00 92.75 85 LEU A O 1
ATOM 675 N N . SER A 1 86 ? 2.749 -4.015 9.817 1.00 85.88 86 SER A N 1
ATOM 676 C CA . SER A 1 86 ? 1.511 -3.945 10.622 1.00 85.88 86 SER A CA 1
ATOM 677 C C . SER A 1 86 ? 1.441 -5.065 11.647 1.00 85.88 86 SER A C 1
ATOM 679 O O . SER A 1 86 ? 0.986 -4.783 12.776 1.00 85.88 86 SER A O 1
#

pLDDT: mean 81.38, std 13.76, range [52.78, 96.81]

Radius of gyration: 16.3 Å; Cα contacts (8 Å, |Δi|>4): 79; chains: 1; bounding box: 32×25×44 Å

Foldseek 3Di:
DCLCCCPVVVNDDDPVQVPDPPHPACPVNDDPLLVVLQVQLVVQLVVVQVVVVAPFDDPPPDGHGPPPCSNVSSVVSSNVSSVVPD

Sequence (86 aa):
MVIDHWIFRRGKIDIALLYDPEGPQVSGGFSVIGLVSFFAGIIGEYIISASRGAPQVYFNFIPVPSIELAWYYGFFISAIVHLTLS

Secondary structure (DSSP, 8-state):
-HHIIIIISTT---HHHHT-TTS--GGGTS-HHHHHHHHHHHHHHHHHHHHTT--PEEETTEEEP-HHHHHHHHHHHHHHHHHHH-

Solvent-accessible surface area (backbone atoms only — not comparable to full-atom values): 4984 Å² total; per-residue (Å²): 106,72,52,50,41,57,61,74,43,61,68,63,76,66,67,69,57,77,72,39,93,85,39,94,54,47,81,88,72,43,55,65,57,59,51,52,13,50,52,49,5,54,54,50,20,52,54,53,34,63,73,66,69,48,67,59,48,62,61,85,90,44,76,34,54,47,69,86,58,34,58,55,48,17,49,52,46,20,45,52,47,35,68,75,69,107

Mean predicted aligned error: 7.84 Å